Protein AF-A0A2I0VKW0-F1 (afdb_monomer_lite)

pLDDT: mean 75.45, std 10.17, range [37.44, 94.06]

Secondary structure (DSSP, 8-state):
-HHHHHHHHHHHHHHHHHHHHHT----STTS---THHHHHHHHHHHHHHHHHHHHHHS---HHHHHHHHHHHHHHHHHHHHHHHHHHHHHH-TT-HHHHHHHTTSS--HHHHHHHHS---PPPP-

Radius of gyration: 21.92 Å; chains: 1; bounding box: 46×31×65 Å

Structure (mmCIF, N/CA/C/O backbone):
data_AF-A0A2I0VKW0-F1
#
_entry.id   AF-A0A2I0VKW0-F1
#
loop_
_atom_site.group_PDB
_atom_site.id
_atom_site.type_symbol
_atom_site.label_atom_id
_atom_site.label_alt_id
_atom_site.label_comp_id
_atom_site.label_asym_id
_atom_site.label_entity_id
_atom_site.label_seq_id
_atom_site.pdbx_PDB_ins_code
_atom_site.Cartn_x
_atom_site.Cartn_y
_atom_site.Cartn_z
_atom_site.occupancy
_atom_site.B_iso_or_equiv
_atom_site.auth_seq_id
_atom_site.auth_comp_id
_atom_site.auth_asym_id
_atom_site.auth_atom_id
_atom_site.pdbx_PDB_model_num
ATOM 1 N N . MET A 1 1 ? 25.456 18.639 -30.275 1.00 59.78 1 MET A N 1
ATOM 2 C CA . MET A 1 1 ? 24.048 18.380 -29.883 1.00 59.78 1 MET A CA 1
ATOM 3 C C . MET A 1 1 ? 23.463 17.107 -30.505 1.00 59.78 1 MET A C 1
ATOM 5 O O . MET A 1 1 ? 22.794 16.388 -29.778 1.00 59.78 1 MET A O 1
ATOM 9 N N . ALA A 1 2 ? 23.767 16.759 -31.765 1.00 68.69 2 ALA A N 1
ATOM 10 C CA . ALA A 1 2 ? 23.210 15.575 -32.447 1.00 68.69 2 ALA A CA 1
ATOM 11 C C . ALA A 1 2 ? 23.570 14.195 -31.836 1.00 68.69 2 ALA A C 1
ATOM 13 O O . ALA A 1 2 ? 22.779 13.263 -31.893 1.00 68.69 2 ALA A O 1
ATOM 14 N N . TYR A 1 3 ? 24.741 14.046 -31.207 1.00 77.75 3 TYR A N 1
ATOM 15 C CA . TYR A 1 3 ? 25.136 12.773 -30.580 1.00 77.75 3 TYR A CA 1
ATOM 16 C C . TYR A 1 3 ? 24.283 12.423 -29.347 1.00 77.75 3 TYR A C 1
ATOM 18 O O . TYR A 1 3 ? 23.865 11.282 -29.171 1.00 77.75 3 TYR A O 1
ATOM 26 N N . LYS A 1 4 ? 23.955 13.427 -28.519 1.00 78.81 4 LYS A N 1
ATOM 27 C CA . LYS A 1 4 ? 23.101 13.240 -27.335 1.00 78.81 4 LYS A CA 1
ATOM 28 C C . LYS A 1 4 ? 21.669 12.870 -27.726 1.00 78.81 4 LYS A C 1
ATOM 30 O O . LYS A 1 4 ? 21.084 11.995 -27.097 1.00 78.81 4 LYS A O 1
ATOM 35 N N . SER A 1 5 ? 21.123 13.491 -28.778 1.00 85.06 5 SER A N 1
ATOM 36 C CA . SER A 1 5 ? 19.796 13.121 -29.281 1.00 85.06 5 SER A CA 1
ATOM 37 C C . SER A 1 5 ? 19.794 11.703 -29.850 1.00 85.06 5 SER A C 1
ATOM 39 O O . SER A 1 5 ? 18.872 10.944 -29.564 1.00 85.06 5 SER A O 1
ATOM 41 N N . HIS A 1 6 ? 20.843 11.303 -30.574 1.00 87.06 6 HIS A N 1
ATOM 42 C CA . HIS A 1 6 ? 20.951 9.952 -31.120 1.00 87.06 6 HIS A CA 1
ATOM 43 C C . HIS A 1 6 ? 20.954 8.867 -30.029 1.00 87.06 6 HIS A C 1
ATOM 45 O O . HIS A 1 6 ? 20.173 7.921 -30.116 1.00 87.06 6 HIS A O 1
ATOM 51 N N . ILE A 1 7 ? 21.747 9.037 -28.964 1.00 91.19 7 ILE A N 1
ATOM 52 C CA . ILE A 1 7 ? 21.746 8.105 -27.821 1.00 91.19 7 ILE A CA 1
ATOM 53 C C . ILE A 1 7 ? 20.369 8.059 -27.152 1.00 91.19 7 ILE A C 1
ATOM 55 O O . ILE A 1 7 ? 19.858 6.978 -26.868 1.00 91.19 7 ILE A O 1
ATOM 59 N N . MET A 1 8 ? 19.735 9.214 -26.937 1.00 91.94 8 MET A N 1
ATOM 60 C CA . MET A 1 8 ? 18.413 9.269 -26.310 1.00 91.94 8 MET A CA 1
ATOM 61 C C . MET A 1 8 ? 17.353 8.515 -27.125 1.00 91.94 8 MET A C 1
ATOM 63 O O . MET A 1 8 ? 16.533 7.796 -26.554 1.00 91.94 8 MET A O 1
ATOM 67 N N . HIS A 1 9 ? 17.392 8.617 -28.457 1.00 90.94 9 HIS A N 1
ATOM 68 C CA . HIS A 1 9 ? 16.502 7.852 -29.331 1.00 90.94 9 HIS A CA 1
ATOM 69 C C . HIS A 1 9 ? 16.755 6.342 -29.257 1.00 90.94 9 HIS A C 1
ATOM 71 O O . HIS A 1 9 ? 15.788 5.580 -29.225 1.00 90.94 9 HIS A O 1
ATOM 77 N N . GLN A 1 10 ? 18.017 5.909 -29.179 1.00 92.44 10 GLN A N 1
ATOM 78 C CA . GLN A 1 10 ? 18.349 4.490 -29.021 1.00 92.44 10 GLN A CA 1
ATOM 79 C C . GLN A 1 10 ? 17.841 3.929 -27.687 1.00 92.44 10 GLN A C 1
ATOM 81 O O . GLN A 1 10 ? 17.185 2.889 -27.673 1.00 92.44 10 GLN A O 1
ATOM 86 N N . VAL A 1 11 ? 18.073 4.643 -26.579 1.00 92.44 11 VAL A N 1
ATOM 87 C CA . VAL A 1 11 ? 17.589 4.239 -25.246 1.00 92.44 11 VAL A CA 1
ATOM 88 C C . VAL A 1 11 ? 16.061 4.178 -25.218 1.00 92.44 11 VAL A C 1
ATOM 90 O O . VAL A 1 11 ? 15.496 3.217 -24.704 1.00 92.44 11 VAL A O 1
ATOM 93 N N . LYS A 1 12 ? 15.383 5.155 -25.834 1.00 92.62 12 LYS A N 1
ATOM 94 C CA . LYS A 1 12 ? 13.919 5.178 -25.951 1.00 92.62 12 LYS A CA 1
ATOM 95 C C . LYS A 1 12 ? 13.389 3.962 -26.718 1.00 92.62 12 LYS A C 1
ATOM 97 O 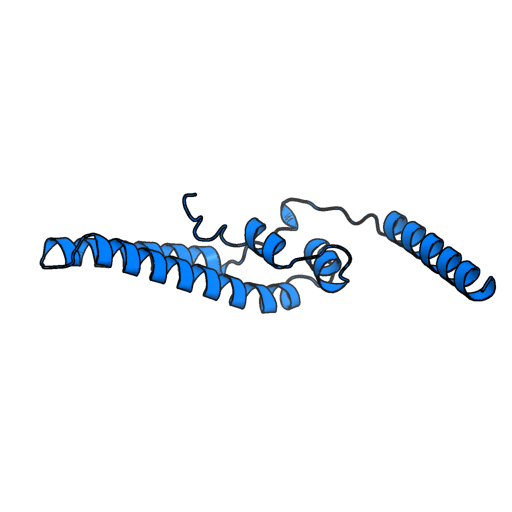O . LYS A 1 12 ? 12.486 3.286 -26.234 1.00 92.62 12 LYS A O 1
ATOM 102 N N . ALA A 1 13 ? 13.945 3.679 -27.897 1.00 94.06 13 ALA A N 1
ATOM 103 C CA . ALA A 1 13 ? 13.511 2.557 -28.729 1.00 94.06 13 ALA A CA 1
ATOM 104 C C . ALA A 1 13 ? 13.737 1.208 -28.029 1.00 94.06 13 ALA A C 1
ATOM 106 O O . ALA A 1 13 ? 12.830 0.376 -27.989 1.00 94.06 13 ALA A O 1
ATOM 107 N N . LEU A 1 14 ? 14.911 1.025 -27.417 1.00 93.56 14 LEU A N 1
ATOM 108 C CA . LEU A 1 14 ? 15.237 -0.181 -26.660 1.00 93.56 14 LEU A CA 1
ATOM 109 C C . LEU A 1 14 ? 14.320 -0.350 -25.440 1.00 93.56 14 LEU A C 1
ATOM 111 O O . LEU A 1 14 ? 13.832 -1.452 -25.196 1.00 93.56 14 LEU A O 1
ATOM 115 N N . GLY A 1 15 ? 14.057 0.733 -24.702 1.00 90.56 15 GLY A N 1
ATOM 116 C CA . GLY A 1 15 ? 13.166 0.728 -23.543 1.00 90.56 15 GLY A CA 1
ATOM 117 C C . GLY A 1 15 ? 11.749 0.285 -23.903 1.00 90.56 15 GLY A C 1
ATOM 118 O O . GLY A 1 15 ? 11.215 -0.620 -23.265 1.00 90.56 15 GLY A O 1
ATOM 119 N N . PHE A 1 16 ? 11.170 0.841 -24.974 1.00 90.75 16 PHE A N 1
ATOM 120 C CA . PHE A 1 16 ? 9.844 0.423 -25.440 1.00 90.75 16 PHE A CA 1
ATOM 121 C C . PHE A 1 16 ? 9.820 -1.023 -25.925 1.00 90.75 16 PHE A C 1
ATOM 123 O O . PHE A 1 16 ? 8.929 -1.771 -25.534 1.00 90.75 16 PHE A O 1
ATOM 130 N N . GLN A 1 17 ? 10.810 -1.447 -26.714 1.00 92.62 17 GLN A N 1
ATOM 131 C CA . GLN A 1 17 ? 10.872 -2.824 -27.202 1.00 92.62 17 GLN A CA 1
ATOM 132 C C . GLN A 1 17 ? 10.943 -3.830 -26.046 1.00 92.62 17 GLN A C 1
ATOM 134 O O . GLN A 1 17 ? 10.257 -4.852 -26.068 1.00 92.62 17 GLN A O 1
ATOM 139 N N . ARG A 1 18 ? 11.755 -3.537 -25.022 1.00 88.69 18 ARG A N 1
ATOM 140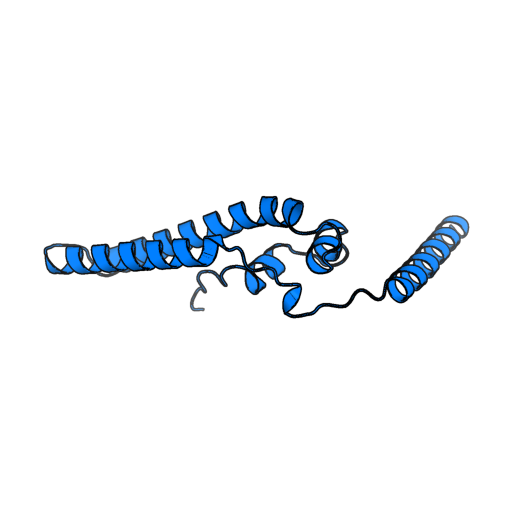 C CA . ARG A 1 18 ? 11.879 -4.387 -23.833 1.00 88.69 18 ARG A CA 1
ATOM 141 C C . ARG A 1 18 ? 10.604 -4.383 -22.998 1.00 88.69 18 ARG A C 1
ATOM 143 O O . ARG A 1 18 ? 10.182 -5.462 -22.611 1.00 88.69 18 ARG A O 1
ATOM 150 N N . ALA A 1 19 ? 9.969 -3.228 -22.794 1.00 87.06 19 ALA A N 1
ATOM 151 C CA . ALA A 1 19 ? 8.702 -3.131 -22.066 1.00 87.06 19 ALA A CA 1
ATOM 152 C C . ALA A 1 19 ? 7.567 -3.918 -22.745 1.00 87.06 19 ALA A C 1
ATOM 154 O O . ALA A 1 19 ? 6.770 -4.566 -22.071 1.00 87.06 19 ALA A O 1
ATOM 155 N N . THR A 1 20 ? 7.505 -3.906 -24.080 1.00 87.56 20 THR A N 1
ATOM 156 C CA . THR A 1 20 ? 6.536 -4.721 -24.827 1.00 87.56 20 THR A CA 1
ATOM 157 C C . THR A 1 20 ? 6.869 -6.211 -24.743 1.00 87.56 20 THR A C 1
ATOM 159 O O . THR A 1 20 ? 5.967 -7.023 -24.568 1.00 87.56 20 THR A O 1
ATOM 162 N N . ALA A 1 21 ? 8.149 -6.585 -24.828 1.00 89.06 21 ALA A N 1
ATOM 163 C CA . ALA A 1 21 ? 8.572 -7.984 -24.750 1.00 89.06 21 ALA A CA 1
ATOM 164 C C . ALA A 1 21 ? 8.359 -8.606 -23.361 1.00 89.06 21 ALA A C 1
ATOM 166 O O . ALA A 1 21 ? 8.038 -9.787 -23.273 1.00 89.06 21 ALA A O 1
ATOM 167 N N . THR A 1 22 ? 8.535 -7.833 -22.284 1.00 84.25 22 THR A N 1
ATOM 168 C CA . THR A 1 22 ? 8.281 -8.309 -20.916 1.00 84.25 22 THR A CA 1
ATOM 169 C C . THR A 1 22 ? 6.793 -8.443 -20.606 1.00 84.25 22 THR A C 1
ATOM 171 O O . THR A 1 22 ? 6.459 -9.147 -19.661 1.00 84.25 22 THR A O 1
ATOM 174 N N . SER A 1 23 ? 5.911 -7.807 -21.392 1.00 83.31 23 SER A N 1
ATOM 175 C CA . SER A 1 23 ? 4.447 -7.940 -21.316 1.00 83.31 23 SER A CA 1
ATOM 176 C C . SER A 1 23 ? 3.903 -7.905 -19.881 1.00 83.31 23 SER A C 1
ATOM 178 O O . SER A 1 23 ? 3.076 -8.726 -19.485 1.00 83.31 23 SER A O 1
ATOM 180 N N . ILE A 1 24 ? 4.395 -6.952 -19.091 1.00 80.38 24 ILE A N 1
ATOM 181 C CA . ILE A 1 24 ? 4.026 -6.811 -17.685 1.00 80.38 24 ILE A CA 1
ATOM 182 C C . ILE A 1 24 ? 2.565 -6.361 -17.615 1.00 80.38 24 ILE A C 1
ATOM 184 O O . ILE A 1 24 ? 2.233 -5.245 -18.017 1.00 80.38 24 ILE A O 1
ATOM 188 N N . SER A 1 25 ? 1.702 -7.242 -17.115 1.00 80.44 25 SER A N 1
ATOM 189 C CA . SER A 1 25 ? 0.287 -6.969 -16.863 1.00 80.44 25 SER A CA 1
ATOM 190 C C . SER A 1 25 ? 0.050 -6.791 -15.367 1.00 80.44 25 SER A C 1
ATOM 192 O O . SER A 1 25 ? 0.851 -7.249 -14.561 1.00 80.44 25 SER A O 1
ATOM 194 N N . LEU A 1 26 ? -1.044 -6.119 -15.013 1.00 76.12 26 LEU A N 1
ATOM 195 C CA . LEU A 1 26 ? -1.496 -5.969 -13.634 1.00 76.12 26 LEU A CA 1
ATOM 196 C C . LEU A 1 26 ? -2.822 -6.713 -13.459 1.00 76.12 26 LEU A C 1
ATOM 198 O O . LEU A 1 26 ? -3.835 -6.320 -14.043 1.00 76.12 26 LEU A O 1
ATOM 202 N N . GLY A 1 27 ? -2.803 -7.779 -12.671 1.00 78.19 27 GLY A N 1
ATOM 203 C CA . GLY A 1 27 ? -3.973 -8.502 -12.190 1.00 78.19 27 GLY A CA 1
ATOM 204 C C . GLY A 1 27 ? -4.379 -8.072 -10.780 1.00 78.19 27 GLY A C 1
ATOM 205 O O . GLY A 1 27 ? -3.648 -7.378 -10.076 1.00 78.19 27 GLY A O 1
ATOM 206 N N . ILE A 1 28 ? -5.567 -8.503 -10.351 1.00 75.31 28 ILE A N 1
ATOM 207 C CA . ILE A 1 28 ? -6.026 -8.317 -8.964 1.00 75.31 28 ILE A CA 1
ATOM 208 C C . ILE A 1 28 ? -5.173 -9.163 -8.009 1.00 75.31 28 ILE A C 1
ATOM 210 O O . ILE A 1 28 ? -4.891 -8.726 -6.899 1.00 75.31 28 ILE A O 1
ATOM 214 N N . ASP A 1 29 ? -4.699 -10.323 -8.463 1.00 74.38 29 ASP A N 1
ATOM 215 C CA . ASP A 1 29 ? -3.856 -11.229 -7.675 1.00 74.38 29 ASP A CA 1
ATOM 216 C C . ASP A 1 29 ? -2.466 -10.642 -7.371 1.00 74.38 29 ASP A C 1
ATOM 218 O O . ASP A 1 29 ? -1.840 -11.001 -6.375 1.00 74.38 29 ASP A O 1
ATOM 222 N N . ASP A 1 30 ? -2.007 -9.678 -8.178 1.00 72.25 30 ASP A N 1
ATOM 223 C CA . ASP A 1 30 ? -0.743 -8.968 -7.948 1.00 72.25 30 ASP A CA 1
ATOM 224 C C . ASP A 1 30 ? -0.843 -7.959 -6.790 1.00 72.25 30 ASP A C 1
ATOM 226 O O . ASP A 1 30 ? 0.178 -7.511 -6.254 1.00 72.25 30 ASP A O 1
ATOM 230 N N . LEU A 1 31 ? -2.067 -7.601 -6.377 1.00 71.06 31 LEU A N 1
ATOM 231 C CA . LEU A 1 31 ? -2.346 -6.751 -5.218 1.00 71.06 31 LEU A CA 1
ATOM 232 C C . LEU A 1 31 ? -2.295 -7.588 -3.935 1.00 71.06 31 LEU A C 1
ATOM 234 O O . LEU A 1 31 ? -3.301 -7.833 -3.266 1.00 71.06 31 LEU A O 1
ATOM 238 N N . LEU A 1 32 ? -1.084 -8.024 -3.595 1.00 69.19 32 LEU A N 1
ATOM 239 C CA . LEU A 1 32 ? -0.798 -8.855 -2.429 1.00 69.19 32 LEU A CA 1
ATOM 240 C C . LEU A 1 32 ? -1.181 -8.141 -1.133 1.00 69.19 32 LEU A C 1
ATOM 242 O O . LEU A 1 32 ? -0.430 -7.324 -0.607 1.00 69.19 32 LEU A O 1
ATOM 246 N N . THR A 1 33 ? -2.360 -8.460 -0.608 1.00 66.19 33 THR A N 1
ATOM 247 C CA . THR A 1 33 ? -2.835 -7.909 0.663 1.00 66.19 33 THR A CA 1
ATOM 248 C C . THR A 1 33 ? -2.018 -8.493 1.812 1.00 66.19 33 THR A C 1
ATOM 250 O O . THR A 1 33 ? -1.800 -9.702 1.869 1.00 66.19 33 THR A O 1
ATOM 253 N N . ILE A 1 34 ? -1.577 -7.651 2.752 1.00 70.31 34 ILE A N 1
ATOM 254 C CA . ILE A 1 34 ? -0.792 -8.124 3.900 1.00 70.31 34 ILE A CA 1
ATOM 255 C C . ILE A 1 34 ? -1.674 -9.023 4.780 1.00 70.31 34 ILE A C 1
ATOM 257 O O . ILE A 1 34 ? -2.758 -8.579 5.179 1.00 70.31 34 ILE A O 1
ATOM 261 N N . PRO A 1 35 ? -1.212 -10.223 5.181 1.00 71.25 35 PRO A N 1
ATOM 262 C CA . PRO A 1 35 ? -1.944 -11.066 6.130 1.00 71.25 35 PRO A CA 1
ATOM 263 C C . PRO A 1 35 ? -2.188 -10.351 7.470 1.00 71.25 35 PRO A C 1
ATOM 265 O O . PRO A 1 35 ? -3.226 -10.546 8.102 1.00 71.25 35 PRO A O 1
ATOM 268 N N . SER A 1 36 ? -1.281 -9.449 7.861 1.00 72.81 36 SER A N 1
ATOM 269 C CA . SER A 1 36 ? -1.374 -8.639 9.073 1.00 72.81 36 SER A CA 1
ATOM 270 C C . SER A 1 36 ? -2.592 -7.712 9.128 1.00 72.81 36 SER A C 1
ATOM 272 O O . SER A 1 36 ? -3.036 -7.319 10.204 1.00 72.81 36 SER A O 1
ATOM 274 N N . LYS A 1 37 ? -3.172 -7.367 7.974 1.00 76.00 37 LYS A N 1
ATOM 275 C CA . LYS A 1 37 ? -4.311 -6.446 7.905 1.00 76.00 37 LYS A CA 1
ATOM 276 C C . LYS A 1 37 ? -5.527 -6.965 8.674 1.00 76.00 37 LYS A C 1
ATOM 278 O O . LYS A 1 37 ? -6.205 -6.175 9.320 1.00 76.00 37 LYS A O 1
ATOM 283 N N . GLY A 1 38 ? -5.795 -8.271 8.618 1.00 81.81 38 GLY A N 1
ATOM 284 C CA . GLY A 1 38 ? -6.985 -8.858 9.240 1.00 81.81 38 GLY A CA 1
ATOM 285 C C . GLY A 1 38 ? -7.003 -8.694 10.759 1.00 81.81 38 GLY A C 1
ATOM 286 O O . GLY A 1 38 ? -7.980 -8.196 11.313 1.00 81.81 38 GLY A O 1
ATOM 287 N N . TRP A 1 39 ? -5.903 -9.051 11.427 1.00 83.31 39 TRP A N 1
ATOM 288 C CA . TRP A 1 39 ? -5.814 -8.932 12.884 1.00 83.31 39 TRP A CA 1
ATOM 289 C C . TRP A 1 39 ? -5.740 -7.471 13.337 1.00 83.31 39 TRP A C 1
ATOM 291 O O . TRP A 1 39 ? -6.320 -7.127 14.360 1.00 83.31 39 TRP A O 1
ATOM 301 N N . LEU A 1 40 ? -5.082 -6.600 12.565 1.00 83.31 40 LEU A N 1
ATOM 302 C CA . LEU A 1 40 ? -4.922 -5.193 12.930 1.00 83.31 40 LEU A CA 1
ATOM 303 C C . LEU A 1 40 ? -6.250 -4.419 12.860 1.00 83.31 40 LEU A C 1
ATOM 305 O O . LEU A 1 40 ? -6.530 -3.573 13.711 1.00 83.31 40 LEU A O 1
ATOM 309 N N . VAL A 1 41 ? -7.092 -4.729 11.867 1.00 83.44 41 VAL A N 1
ATOM 310 C CA . VAL A 1 41 ? -8.454 -4.179 11.784 1.00 83.44 41 VAL A CA 1
ATOM 311 C C . VAL A 1 41 ? -9.292 -4.671 12.963 1.00 83.44 41 VAL A C 1
ATOM 313 O O . VAL A 1 41 ? -9.947 -3.862 13.613 1.00 83.44 41 VAL A O 1
ATOM 316 N N . GLN A 1 42 ? -9.212 -5.963 13.289 1.00 86.12 42 GLN A N 1
ATOM 317 C CA . GLN A 1 42 ? -9.942 -6.535 14.421 1.00 86.12 42 GLN A CA 1
ATOM 318 C C . GLN A 1 42 ? -9.518 -5.914 15.763 1.00 86.12 42 GLN A C 1
ATOM 320 O O . GLN A 1 42 ? -10.371 -5.595 16.592 1.00 86.12 42 GLN A O 1
ATOM 325 N N . ASP A 1 43 ? -8.218 -5.699 15.969 1.00 85.50 43 ASP A N 1
ATOM 326 C CA . ASP A 1 43 ? -7.698 -5.020 17.159 1.00 85.50 43 ASP A CA 1
ATOM 327 C C . ASP A 1 43 ? -8.216 -3.575 17.243 1.00 85.50 43 ASP A C 1
ATOM 329 O O . ASP A 1 43 ? -8.745 -3.155 18.272 1.00 85.50 43 ASP A O 1
ATOM 333 N N . THR A 1 44 ? -8.185 -2.845 16.124 1.00 84.06 44 THR A N 1
ATOM 334 C CA . THR A 1 44 ? -8.697 -1.466 16.038 1.00 84.06 44 THR A CA 1
ATOM 335 C C . THR A 1 44 ? -10.197 -1.376 16.356 1.00 84.06 44 THR A C 1
ATOM 337 O O . THR A 1 44 ? -10.640 -0.466 17.070 1.00 84.06 44 THR A O 1
ATOM 340 N N . GLU A 1 45 ? -10.994 -2.328 15.864 1.00 83.69 45 GLU A N 1
ATOM 341 C CA . GLU A 1 45 ? -12.426 -2.428 16.169 1.00 83.69 45 GLU A CA 1
ATOM 342 C C . GLU A 1 45 ? -12.668 -2.712 17.657 1.00 83.69 45 GLU A C 1
ATOM 344 O O . GLU A 1 45 ? -13.528 -2.082 18.279 1.00 83.69 45 GLU A O 1
ATOM 349 N N . GLN A 1 46 ? -11.874 -3.600 18.261 1.00 85.94 46 GLN A N 1
ATOM 350 C CA . GLN A 1 46 ? -11.977 -3.913 19.684 1.00 85.94 46 GLN A CA 1
ATOM 351 C C . GLN A 1 46 ? -11.596 -2.715 20.569 1.00 85.94 46 GLN A C 1
ATOM 353 O O . GLN A 1 46 ? -12.294 -2.434 21.548 1.00 85.94 46 GLN A O 1
ATOM 358 N N . GLN A 1 47 ? -10.539 -1.977 20.218 1.00 81.38 47 GLN A N 1
ATOM 359 C CA . GLN A 1 47 ? -10.160 -0.737 20.909 1.00 81.38 47 GLN A CA 1
ATOM 360 C C . GLN A 1 47 ? -11.275 0.308 20.823 1.00 81.38 47 GLN A C 1
ATOM 362 O O . GLN A 1 47 ? -11.649 0.902 21.836 1.00 81.38 47 GLN A O 1
ATOM 367 N N . SER A 1 48 ? -11.868 0.474 19.637 1.00 79.94 48 SER A N 1
ATOM 368 C CA . SER A 1 48 ? -13.000 1.384 19.430 1.00 79.94 48 SER A CA 1
ATOM 369 C C . SER A 1 48 ? -14.202 0.995 20.299 1.00 79.94 48 SER A C 1
ATOM 371 O O . SER A 1 48 ? -14.785 1.855 20.957 1.00 79.94 48 SER A O 1
ATOM 373 N N . PHE A 1 49 ? -14.524 -0.300 20.388 1.00 81.69 49 PHE A N 1
ATOM 374 C CA . PHE A 1 49 ? -15.610 -0.809 21.232 1.00 81.69 49 PHE A CA 1
ATOM 375 C C . PHE A 1 49 ? -15.368 -0.576 22.734 1.00 81.69 49 PHE A C 1
ATOM 377 O O . PHE A 1 49 ? -16.278 -0.181 23.470 1.00 81.69 49 PHE A O 1
ATOM 384 N N . LEU A 1 50 ? -14.136 -0.783 23.211 1.00 78.88 50 LEU A N 1
ATOM 385 C CA . LEU A 1 50 ? -13.765 -0.485 24.599 1.00 78.88 50 LEU A CA 1
ATOM 386 C C . LEU A 1 50 ? -13.887 1.014 24.903 1.00 78.88 50 LEU A C 1
ATOM 388 O O . LEU A 1 50 ? -14.378 1.383 25.973 1.00 78.88 50 LEU A O 1
ATOM 392 N N . LEU A 1 51 ? -13.498 1.868 23.952 1.00 74.44 51 LEU A N 1
ATOM 393 C CA . LEU A 1 51 ? -13.645 3.319 24.053 1.00 74.44 51 LEU A CA 1
ATOM 394 C C . LEU A 1 51 ? -15.122 3.722 24.193 1.00 74.44 51 LEU A C 1
ATOM 396 O O . LEU A 1 51 ? -15.468 4.507 25.078 1.00 74.44 51 LEU A O 1
ATOM 400 N N . GLU A 1 52 ? -16.010 3.126 23.387 1.00 72.06 52 GLU A N 1
ATOM 401 C CA . GLU A 1 52 ? -17.458 3.358 23.480 1.00 72.06 52 GLU A CA 1
ATOM 402 C C . GLU A 1 52 ? -18.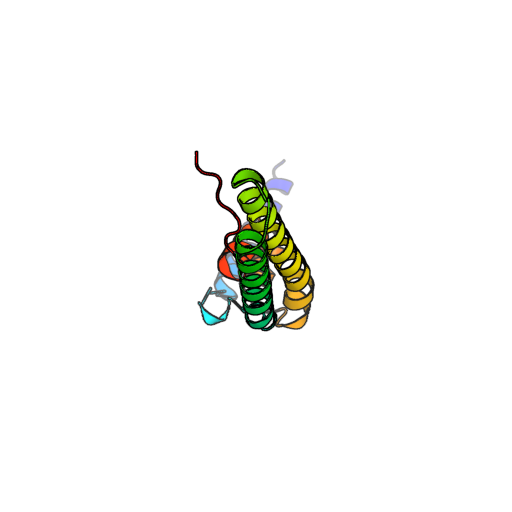031 2.936 24.831 1.00 72.06 52 GLU A C 1
ATOM 404 O O . GLU A 1 52 ? -18.815 3.675 25.437 1.00 72.06 52 GLU A O 1
ATOM 409 N N . LYS A 1 53 ? -17.607 1.779 25.348 1.00 73.25 53 LYS A N 1
ATOM 410 C CA . LYS A 1 53 ? -18.043 1.312 26.665 1.00 73.25 53 LYS A CA 1
ATOM 411 C C . LYS A 1 53 ? -17.585 2.262 27.769 1.00 73.25 53 LYS A C 1
ATOM 413 O O . LYS A 1 53 ? -18.383 2.599 28.637 1.00 73.25 53 LYS A O 1
ATOM 418 N N . ASN A 1 54 ? -16.344 2.741 27.721 1.00 67.19 54 ASN A N 1
ATOM 419 C CA . ASN A 1 54 ? -15.818 3.692 28.703 1.00 67.19 54 ASN A CA 1
ATOM 420 C C . ASN A 1 54 ? -16.559 5.040 28.663 1.00 67.19 54 ASN A C 1
ATOM 422 O O . ASN A 1 54 ? -16.781 5.648 29.710 1.00 67.19 54 ASN A O 1
ATOM 426 N N . HIS A 1 55 ? -17.026 5.480 27.489 1.00 63.50 55 HIS A N 1
ATOM 427 C CA . HIS A 1 55 ? -17.845 6.692 27.366 1.00 63.50 55 HIS A CA 1
ATOM 428 C C . HIS A 1 55 ? -19.212 6.580 28.039 1.00 63.50 55 HIS A C 1
ATOM 430 O O . HIS A 1 55 ? -19.687 7.565 28.603 1.00 63.50 55 HIS A O 1
ATOM 436 N N . HIS A 1 56 ? -19.828 5.395 28.034 1.00 61.12 56 HIS A N 1
ATOM 437 C CA . HIS A 1 56 ? -21.091 5.174 28.742 1.00 61.12 56 HIS A CA 1
ATOM 438 C C . HIS A 1 56 ? -20.968 5.344 30.266 1.00 61.12 56 HIS A C 1
ATOM 440 O O . HIS A 1 56 ? -21.971 5.639 30.915 1.00 61.12 56 HIS A O 1
ATOM 446 N N . TYR A 1 57 ? -19.765 5.188 30.834 1.00 63.50 57 TYR A N 1
ATOM 447 C CA . TYR A 1 57 ? -19.533 5.241 32.282 1.00 63.50 57 TYR A CA 1
ATOM 448 C C . TYR A 1 57 ? -18.982 6.579 32.798 1.00 63.50 57 TYR A C 1
ATOM 450 O O . TYR A 1 57 ? -19.047 6.815 34.005 1.00 63.50 57 TYR A O 1
ATOM 458 N N . GLY A 1 58 ? -18.500 7.484 31.939 1.00 57.03 58 GLY A N 1
ATOM 459 C CA . GLY A 1 58 ? -18.125 8.823 32.394 1.00 57.03 58 GLY A CA 1
ATOM 460 C C . GLY A 1 58 ? -17.265 9.650 31.439 1.00 57.03 58 GLY A C 1
ATOM 461 O O . GLY A 1 58 ? -16.141 9.293 31.112 1.00 57.03 58 GLY A O 1
ATOM 462 N N . ASN A 1 59 ? -17.781 10.838 31.121 1.00 58.50 59 ASN A N 1
ATOM 463 C CA . ASN A 1 59 ? -17.030 12.090 30.994 1.00 58.50 59 ASN A CA 1
ATOM 464 C C . ASN A 1 59 ? -15.935 12.188 29.911 1.00 58.50 59 ASN A C 1
ATOM 466 O O . ASN A 1 59 ? -14.825 12.647 30.175 1.00 58.50 59 ASN A O 1
ATOM 470 N N . VAL A 1 60 ? -16.279 11.855 28.667 1.00 57.88 60 VAL A N 1
ATOM 471 C CA . VAL A 1 60 ? -15.495 12.262 27.492 1.00 57.88 60 VAL A CA 1
ATOM 472 C C . VAL A 1 60 ? -16.404 13.049 26.552 1.00 57.88 60 VAL A C 1
ATOM 474 O O . VAL A 1 60 ? -17.457 12.571 26.131 1.00 57.88 60 VAL A O 1
ATOM 477 N N . HIS A 1 61 ? -16.030 14.297 26.265 1.00 70.69 61 HIS A N 1
ATOM 478 C CA . HIS A 1 61 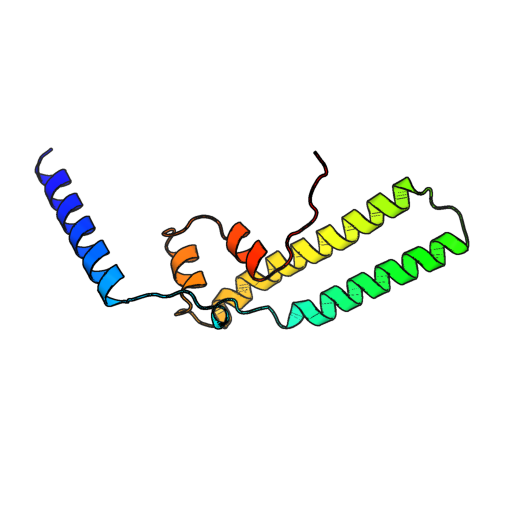? -16.765 15.161 25.343 1.00 70.69 61 HIS A CA 1
ATOM 479 C C . HIS A 1 61 ? -16.742 14.524 23.943 1.00 70.69 61 HIS A C 1
ATOM 481 O O . HIS A 1 61 ? -15.708 14.017 23.524 1.00 70.69 61 HIS A O 1
ATOM 487 N N . VAL A 1 62 ? -17.849 14.574 23.191 1.00 70.81 62 VAL A N 1
ATOM 488 C CA . VAL A 1 62 ? -17.967 14.000 21.825 1.00 70.81 62 VAL A CA 1
ATOM 489 C C . VAL A 1 62 ? -16.778 14.341 20.905 1.00 70.81 62 VAL A C 1
ATOM 491 O O . VAL A 1 62 ? -16.369 13.522 20.088 1.00 70.81 62 VAL A O 1
ATOM 494 N N . VAL A 1 63 ? -16.182 15.525 21.075 1.00 74.56 63 VAL A N 1
ATOM 495 C CA . VAL A 1 63 ? -14.990 15.979 20.338 1.00 74.56 63 VAL A CA 1
ATOM 496 C C . VAL A 1 63 ? -13.760 15.113 20.629 1.00 74.56 63 VAL A C 1
ATOM 498 O O . VAL A 1 63 ? -13.011 14.769 19.719 1.00 74.56 63 VAL A O 1
ATOM 501 N N . GLU A 1 64 ? -13.567 14.725 21.884 1.00 76.56 64 GLU A N 1
ATOM 502 C CA . GLU A 1 64 ? -12.437 13.905 22.314 1.00 76.56 64 GLU A CA 1
ATOM 503 C C . GLU A 1 64 ? -12.598 12.449 21.842 1.00 76.56 64 GLU A C 1
ATOM 505 O O . GLU A 1 64 ? -11.623 11.847 21.401 1.00 76.56 64 GLU A O 1
ATOM 510 N N . LYS A 1 65 ? -13.837 11.925 21.779 1.00 74.81 65 LYS A N 1
ATOM 511 C CA . LYS A 1 65 ? -14.139 10.636 21.116 1.00 74.81 65 LYS A CA 1
ATOM 512 C C . LYS A 1 65 ? -13.681 10.645 19.660 1.00 74.81 65 LYS A C 1
ATOM 514 O O . LYS A 1 65 ? -13.005 9.721 19.208 1.00 74.81 65 LYS A O 1
ATOM 519 N N . LEU A 1 66 ? -14.086 11.679 18.919 1.00 78.69 66 LEU A N 1
ATOM 520 C CA . LEU A 1 66 ? -13.765 11.801 17.500 1.00 78.69 66 LEU A CA 1
ATOM 521 C C . LEU A 1 66 ? -12.248 11.865 17.302 1.00 78.69 66 LEU A C 1
ATOM 523 O O . LEU A 1 66 ? -11.710 11.145 16.465 1.00 78.69 66 LEU A O 1
ATOM 527 N N . ARG A 1 67 ? -11.558 12.669 18.117 1.00 81.25 67 ARG A N 1
ATOM 528 C CA . ARG A 1 67 ? -10.099 12.796 18.076 1.00 81.25 67 ARG A CA 1
ATOM 529 C C . ARG A 1 67 ? -9.394 11.465 18.344 1.00 81.25 67 ARG A C 1
ATOM 531 O O . ARG A 1 67 ? -8.516 11.097 17.571 1.00 81.25 67 ARG A O 1
ATOM 538 N N . GLN A 1 68 ? -9.803 10.735 19.381 1.00 81.06 68 GLN A N 1
ATOM 539 C CA . GLN A 1 68 ? -9.212 9.437 19.726 1.00 81.06 68 GLN A CA 1
ATOM 540 C C . GLN A 1 68 ? -9.469 8.386 18.641 1.00 81.06 68 GLN A C 1
ATOM 542 O O . GLN A 1 68 ? -8.564 7.641 18.281 1.00 81.06 68 GLN A O 1
ATOM 547 N N . SER A 1 69 ? -10.670 8.356 18.056 1.00 80.06 69 SER A N 1
ATOM 548 C CA . SER A 1 69 ? -10.969 7.446 16.945 1.00 80.06 69 SER A CA 1
ATOM 549 C C . SER A 1 69 ? -10.111 7.749 15.711 1.00 80.06 69 SER A C 1
ATOM 551 O O . SER A 1 69 ? -9.529 6.834 15.131 1.00 80.06 69 SER A O 1
ATOM 553 N N . ILE A 1 70 ? -9.971 9.029 15.352 1.00 82.88 70 ILE A N 1
ATOM 554 C CA . ILE A 1 70 ? -9.081 9.490 14.275 1.00 82.88 70 ILE A CA 1
ATOM 555 C C . ILE A 1 70 ? -7.639 9.050 14.548 1.00 82.88 70 ILE A C 1
ATOM 557 O O . ILE A 1 70 ? -6.981 8.526 13.655 1.00 82.88 70 ILE A O 1
ATOM 561 N N . GLU A 1 71 ? -7.147 9.233 15.772 1.00 84.75 71 GLU A N 1
ATOM 562 C CA . GLU A 1 71 ? -5.773 8.889 16.137 1.00 84.75 71 GLU A CA 1
ATOM 563 C C . GLU A 1 71 ? -5.504 7.382 16.044 1.00 84.75 71 GLU A C 1
ATOM 565 O O . GLU A 1 71 ? -4.497 6.986 15.457 1.00 84.75 71 GLU A O 1
ATOM 570 N N . ILE A 1 72 ? -6.426 6.544 16.530 1.00 83.94 72 ILE A N 1
ATOM 571 C CA . ILE A 1 72 ? -6.315 5.081 16.430 1.00 83.94 72 ILE A CA 1
ATOM 572 C C . ILE A 1 72 ? -6.281 4.656 14.955 1.00 83.94 72 ILE A C 1
ATOM 574 O O . ILE A 1 72 ? -5.367 3.947 14.540 1.00 83.94 72 ILE A O 1
ATOM 578 N N . TRP A 1 73 ? -7.224 5.129 14.133 1.00 82.75 73 TRP A N 1
ATOM 579 C CA . TRP A 1 73 ? -7.259 4.782 12.708 1.00 82.75 73 TRP A CA 1
ATOM 580 C C . TRP A 1 73 ? -6.032 5.290 11.943 1.00 82.75 73 TRP A C 1
ATOM 582 O O . TRP A 1 73 ? -5.526 4.597 11.055 1.00 82.75 73 TRP A O 1
ATOM 592 N N . TYR A 1 74 ? -5.530 6.475 12.292 1.00 84.00 74 TYR A N 1
ATOM 593 C CA . TYR A 1 74 ? -4.307 7.027 11.720 1.00 84.00 74 TYR A CA 1
ATOM 594 C C . TYR A 1 74 ? -3.081 6.182 12.090 1.00 84.00 74 TYR A C 1
ATOM 596 O O . TYR A 1 74 ? -2.304 5.819 11.205 1.00 84.00 74 TYR A O 1
ATOM 604 N N . ALA A 1 75 ? -2.938 5.805 13.364 1.00 84.56 75 ALA A N 1
ATOM 605 C CA . ALA A 1 75 ? -1.848 4.955 13.839 1.00 84.56 75 ALA A CA 1
ATOM 606 C C . ALA A 1 75 ? -1.871 3.570 13.171 1.00 84.56 75 ALA A C 1
ATOM 608 O O . ALA A 1 75 ? -0.843 3.110 12.676 1.00 84.56 75 ALA A O 1
ATOM 609 N N . THR A 1 76 ? -3.049 2.950 13.069 1.00 83.62 76 THR A N 1
ATOM 610 C CA . THR A 1 76 ? -3.267 1.680 12.360 1.00 83.62 76 THR A CA 1
ATOM 611 C C . THR A 1 76 ? -2.882 1.781 10.882 1.00 83.62 76 THR A C 1
ATOM 613 O O . THR A 1 76 ? -2.182 0.914 10.351 1.00 83.62 76 THR A O 1
ATOM 616 N N . SER A 1 77 ? -3.291 2.859 10.205 1.00 81.25 77 SER A N 1
ATOM 617 C CA . SER A 1 77 ? -2.948 3.091 8.798 1.00 81.25 77 SER A CA 1
ATOM 618 C C . SER A 1 77 ? -1.443 3.284 8.595 1.00 81.25 77 SER A C 1
ATOM 620 O O . SER A 1 77 ? -0.881 2.762 7.630 1.00 81.25 77 SER A O 1
ATOM 622 N N . GLU A 1 78 ? -0.783 4.023 9.486 1.00 82.12 78 GLU A N 1
ATOM 623 C CA . GLU A 1 78 ? 0.660 4.259 9.416 1.00 82.12 78 GLU A CA 1
ATOM 624 C C . GLU A 1 78 ? 1.457 2.987 9.732 1.00 82.12 78 GLU A C 1
ATOM 626 O O . GLU A 1 78 ? 2.442 2.691 9.054 1.00 82.12 78 GLU A O 1
ATOM 631 N N . TYR A 1 79 ? 0.991 2.176 10.683 1.00 82.00 79 TYR A N 1
ATOM 632 C CA . TYR A 1 79 ? 1.582 0.873 10.979 1.00 82.00 79 TYR A CA 1
ATOM 633 C C . TYR A 1 79 ? 1.497 -0.076 9.775 1.00 82.00 79 TYR A C 1
ATOM 635 O O . TYR A 1 79 ? 2.506 -0.663 9.381 1.00 82.00 79 TYR A O 1
ATOM 643 N N . LEU A 1 80 ? 0.339 -0.154 9.103 1.00 79.38 80 LEU A N 1
ATOM 644 C CA . LEU A 1 80 ? 0.206 -0.918 7.853 1.00 79.38 80 LEU A CA 1
ATOM 645 C C . LEU A 1 80 ? 1.140 -0.406 6.763 1.00 79.38 80 LEU A C 1
ATOM 647 O O . LEU A 1 80 ? 1.730 -1.204 6.036 1.00 79.38 80 LEU A O 1
ATOM 651 N N . ARG A 1 81 ? 1.294 0.915 6.642 1.00 75.75 81 ARG A N 1
ATOM 652 C CA . ARG A 1 81 ? 2.217 1.517 5.674 1.00 75.75 81 ARG A CA 1
ATOM 653 C C . ARG A 1 81 ? 3.655 1.060 5.923 1.00 75.75 81 ARG A C 1
ATOM 655 O O . ARG A 1 81 ? 4.370 0.749 4.970 1.00 75.75 81 ARG A O 1
ATOM 662 N N . GLN A 1 82 ? 4.068 0.992 7.187 1.00 77.81 82 GLN A N 1
ATOM 663 C CA . GLN A 1 82 ? 5.402 0.532 7.576 1.00 77.81 82 GLN A CA 1
ATOM 664 C C . GLN A 1 82 ? 5.590 -0.972 7.358 1.00 77.81 82 GLN A C 1
ATOM 666 O O . GLN A 1 82 ? 6.631 -1.356 6.833 1.00 77.81 82 GLN A O 1
ATOM 671 N N . GLU A 1 83 ? 4.586 -1.796 7.663 1.00 75.62 83 GLU A N 1
ATOM 672 C CA . GLU A 1 83 ? 4.576 -3.248 7.403 1.00 75.62 83 GLU A CA 1
ATOM 673 C C . GLU A 1 83 ? 4.599 -3.591 5.902 1.00 75.62 83 GLU A C 1
ATOM 675 O O . 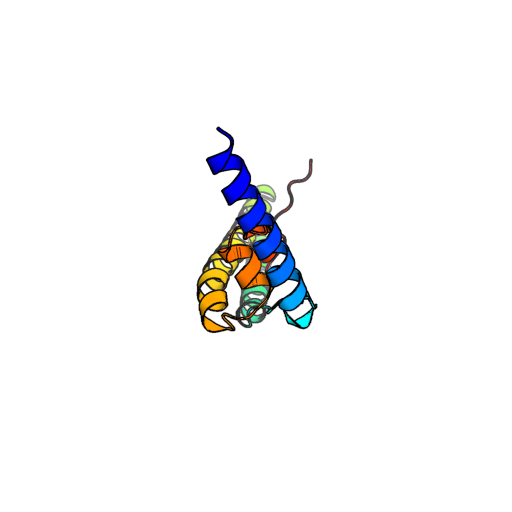GLU A 1 83 ? 5.134 -4.624 5.500 1.00 75.62 83 GLU A O 1
ATOM 680 N N . MET A 1 84 ? 4.044 -2.738 5.037 1.00 69.25 84 MET A N 1
ATOM 681 C CA . MET A 1 84 ? 4.028 -2.980 3.588 1.00 69.25 84 MET A CA 1
ATOM 682 C C . MET A 1 84 ? 5.411 -2.939 2.950 1.00 69.25 84 MET A C 1
ATOM 684 O O . MET A 1 84 ? 5.714 -3.776 2.103 1.00 69.25 84 MET A O 1
ATOM 688 N N . ASN A 1 85 ? 6.252 -1.983 3.348 1.00 66.38 85 ASN A N 1
ATOM 689 C CA . ASN A 1 85 ? 7.578 -1.793 2.757 1.00 66.38 85 ASN A CA 1
ATOM 690 C C . ASN A 1 85 ? 8.470 -3.052 2.814 1.00 66.38 85 ASN A C 1
ATOM 692 O O . ASN A 1 85 ? 8.981 -3.441 1.762 1.00 66.38 85 ASN A O 1
ATOM 696 N N . PRO A 1 86 ? 8.643 -3.730 3.968 1.00 64.50 86 PRO A N 1
ATOM 697 C CA . PRO A 1 86 ? 9.425 -4.958 4.035 1.00 64.50 86 PRO A CA 1
ATOM 698 C C . PRO A 1 86 ? 8.736 -6.137 3.342 1.00 64.50 86 PRO A C 1
ATOM 700 O O . PRO A 1 86 ? 9.412 -6.950 2.713 1.00 64.50 86 PRO A O 1
ATOM 703 N N . ASN A 1 87 ? 7.402 -6.215 3.383 1.00 61.31 87 ASN A N 1
ATOM 704 C CA . ASN A 1 87 ? 6.668 -7.304 2.741 1.00 61.31 87 ASN A CA 1
ATOM 705 C C . ASN A 1 87 ? 6.798 -7.268 1.209 1.00 61.31 87 ASN A C 1
ATOM 707 O O . ASN A 1 87 ? 6.958 -8.322 0.596 1.00 61.31 87 ASN A O 1
ATOM 711 N N . PHE A 1 88 ? 6.855 -6.094 0.572 1.00 60.62 88 PHE A N 1
ATOM 712 C CA . PHE A 1 88 ? 7.138 -6.018 -0.869 1.00 60.62 88 PHE A CA 1
ATOM 713 C C . PHE A 1 88 ? 8.515 -6.587 -1.250 1.00 60.62 88 PHE A C 1
ATOM 715 O O . PHE A 1 88 ? 8.636 -7.171 -2.324 1.00 60.62 88 PHE A O 1
ATOM 722 N N . TRP A 1 89 ? 9.533 -6.478 -0.386 1.00 54.59 89 TRP A N 1
ATOM 723 C CA . TRP A 1 89 ? 10.836 -7.115 -0.629 1.00 54.59 89 TRP A CA 1
ATOM 724 C C . TRP A 1 89 ? 10.799 -8.635 -0.470 1.00 54.59 89 TRP A C 1
ATOM 726 O O . TRP A 1 89 ? 11.568 -9.334 -1.127 1.00 54.59 89 TRP A O 1
ATOM 736 N N . MET A 1 90 ? 9.929 -9.142 0.405 1.00 53.75 90 MET A N 1
ATOM 737 C CA . MET A 1 90 ? 9.872 -10.562 0.750 1.00 53.75 90 MET A CA 1
ATOM 738 C C . MET A 1 90 ? 8.938 -11.375 -0.150 1.00 53.75 90 MET A C 1
ATOM 740 O O . MET A 1 90 ? 9.141 -12.579 -0.275 1.00 53.75 90 MET A O 1
ATOM 744 N N . THR A 1 91 ? 7.925 -10.745 -0.760 1.00 60.12 91 THR A N 1
ATOM 745 C CA . THR A 1 91 ? 6.803 -11.505 -1.336 1.00 60.12 91 THR A CA 1
ATOM 746 C C . THR A 1 91 ? 6.986 -11.862 -2.812 1.00 60.12 91 THR A C 1
ATOM 748 O O . THR A 1 91 ? 6.627 -12.978 -3.162 1.00 60.12 91 THR A O 1
ATOM 751 N N . ASP A 1 92 ? 7.588 -11.004 -3.652 1.00 65.75 92 ASP A N 1
ATOM 752 C CA . ASP A 1 92 ? 8.090 -11.382 -4.991 1.00 65.75 92 ASP A CA 1
ATOM 753 C C . ASP A 1 92 ? 8.820 -10.202 -5.686 1.00 65.75 92 ASP A C 1
ATOM 755 O O . ASP A 1 92 ? 8.176 -9.198 -6.013 1.00 65.75 92 ASP A O 1
ATOM 759 N N . PRO A 1 93 ? 10.131 -10.294 -5.993 1.00 69.44 93 PRO A N 1
ATOM 760 C CA . PRO A 1 93 ? 10.844 -9.277 -6.777 1.00 69.44 93 PRO A CA 1
ATOM 761 C C . PRO A 1 93 ? 10.302 -9.090 -8.204 1.00 69.44 93 PRO A C 1
ATOM 763 O O . PRO A 1 93 ? 10.564 -8.063 -8.832 1.00 69.44 93 PRO A O 1
A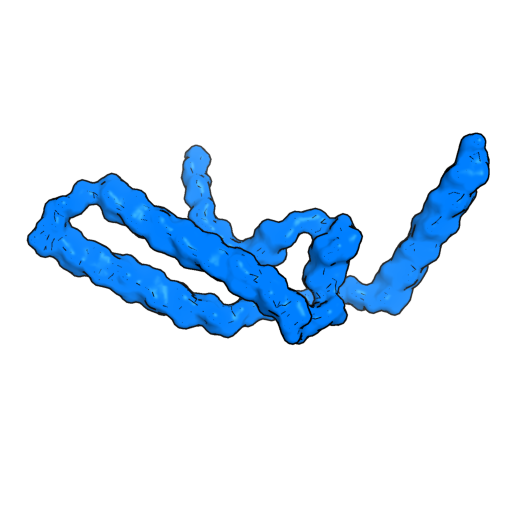TOM 766 N N . SER A 1 94 ? 9.585 -10.085 -8.733 1.00 72.69 94 SER A N 1
ATOM 767 C CA . SER A 1 94 ? 9.008 -10.071 -10.077 1.00 72.69 94 SER A CA 1
ATOM 768 C C . SER A 1 94 ? 7.587 -9.501 -10.136 1.00 72.69 94 SER A C 1
ATOM 770 O O . SER A 1 94 ? 7.059 -9.320 -11.235 1.00 72.69 94 SER A O 1
ATOM 772 N N . ASN A 1 95 ? 6.990 -9.140 -8.988 1.00 77.19 95 ASN A N 1
ATOM 773 C CA . ASN A 1 95 ? 5.655 -8.550 -8.959 1.00 77.19 95 ASN A CA 1
ATOM 774 C C . ASN A 1 95 ? 5.628 -7.234 -9.773 1.00 77.19 95 ASN A C 1
ATOM 776 O O . ASN A 1 95 ? 6.431 -6.325 -9.514 1.00 77.19 95 ASN A O 1
ATOM 780 N N . PRO A 1 96 ? 4.688 -7.085 -10.725 1.00 77.50 96 PRO A N 1
ATOM 781 C CA . PRO A 1 96 ? 4.570 -5.902 -11.578 1.00 77.50 96 PRO A CA 1
ATOM 782 C C . PRO A 1 96 ? 4.426 -4.593 -10.787 1.00 77.50 96 PRO A C 1
ATOM 784 O O . PRO A 1 96 ? 5.021 -3.578 -11.154 1.00 77.50 96 PRO A O 1
ATOM 787 N N . VAL A 1 97 ? 3.683 -4.608 -9.677 1.00 77.44 97 VAL A N 1
ATOM 788 C CA . VAL A 1 97 ? 3.469 -3.454 -8.788 1.00 77.44 97 VAL A CA 1
ATOM 789 C C . VAL A 1 97 ? 4.776 -3.017 -8.134 1.00 77.44 97 VAL A C 1
ATOM 791 O O . VAL A 1 97 ? 5.072 -1.818 -8.074 1.00 77.44 97 VAL A O 1
ATOM 794 N N . HIS A 1 98 ? 5.578 -3.984 -7.680 1.00 76.12 98 HIS A N 1
ATOM 795 C CA . HIS A 1 98 ? 6.885 -3.719 -7.088 1.00 76.12 98 HIS A CA 1
ATOM 796 C C . HIS A 1 98 ? 7.847 -3.156 -8.137 1.00 76.12 98 HIS A C 1
ATOM 798 O O . HIS A 1 98 ? 8.451 -2.103 -7.921 1.00 76.12 98 HIS A O 1
ATOM 804 N N . LEU A 1 99 ? 7.922 -3.798 -9.308 1.00 78.88 99 LEU A N 1
ATOM 805 C CA . LEU A 1 99 ? 8.809 -3.387 -10.392 1.00 78.88 99 LEU A CA 1
ATOM 806 C C . LEU A 1 99 ? 8.503 -1.960 -10.872 1.00 78.88 99 LEU A C 1
ATOM 808 O O . LEU A 1 99 ? 9.421 -1.161 -11.057 1.00 78.88 99 LEU A O 1
ATOM 812 N N . MET A 1 100 ? 7.223 -1.611 -11.041 1.00 78.12 100 MET A N 1
ATOM 813 C CA . MET A 1 100 ? 6.802 -0.270 -11.469 1.00 78.12 100 MET A CA 1
ATOM 814 C C . MET A 1 100 ? 7.105 0.809 -10.423 1.00 78.12 100 MET A C 1
ATOM 816 O O . MET A 1 100 ? 7.514 1.911 -10.793 1.00 78.12 100 MET A O 1
ATOM 820 N N . SER A 1 101 ? 6.935 0.486 -9.138 1.00 74.31 101 SER A N 1
ATOM 821 C CA . SER A 1 101 ? 7.174 1.421 -8.031 1.00 74.31 101 SER A CA 1
ATOM 822 C C . SER A 1 101 ? 8.666 1.644 -7.776 1.00 74.31 101 SER A C 1
ATOM 824 O O . SER A 1 101 ? 9.094 2.777 -7.570 1.00 74.31 101 SER A O 1
ATOM 826 N N . PHE A 1 102 ? 9.475 0.579 -7.824 1.00 74.38 102 PHE A N 1
ATOM 827 C CA . PHE A 1 102 ? 10.922 0.651 -7.596 1.00 74.38 102 PHE A CA 1
ATOM 828 C C . PHE A 1 102 ? 11.676 1.278 -8.773 1.00 74.38 102 PHE A C 1
ATOM 830 O O . PHE A 1 102 ? 12.582 2.083 -8.574 1.00 74.38 102 PHE A O 1
ATOM 837 N N . SER A 1 103 ? 11.294 0.945 -10.011 1.00 74.62 103 SER A N 1
ATOM 838 C CA . SER A 1 103 ? 11.936 1.503 -11.213 1.00 74.62 103 SER A CA 1
ATOM 839 C C . SER A 1 103 ? 11.646 2.991 -11.434 1.00 74.62 103 SER A C 1
ATOM 841 O O . SER A 1 103 ? 12.204 3.589 -12.353 1.00 74.62 103 SER A O 1
ATOM 843 N N . GLY A 1 104 ? 10.747 3.585 -10.639 1.00 72.88 104 GLY A N 1
ATOM 844 C CA . GLY A 1 104 ? 10.266 4.950 -10.844 1.00 72.88 104 GLY A CA 1
ATOM 845 C C . GLY A 1 104 ? 9.446 5.117 -12.127 1.00 72.88 104 GLY A C 1
ATOM 846 O O . GLY A 1 104 ? 9.141 6.242 -12.511 1.00 72.88 104 GLY A O 1
ATOM 847 N N . ALA A 1 105 ? 9.082 4.017 -12.800 1.00 73.06 105 ALA A N 1
ATOM 848 C CA . ALA A 1 105 ? 8.264 4.043 -14.010 1.00 73.06 105 ALA A CA 1
ATOM 849 C C . ALA A 1 105 ? 6.825 4.493 -13.719 1.00 73.06 105 ALA A C 1
ATOM 851 O O . ALA A 1 105 ? 6.189 5.120 -14.568 1.00 73.06 105 ALA A O 1
ATOM 852 N N . ARG A 1 106 ? 6.316 4.191 -12.518 1.00 68.62 106 ARG A N 1
ATOM 853 C CA . ARG A 1 106 ? 5.046 4.711 -12.011 1.00 68.62 106 ARG A CA 1
ATOM 854 C C . ARG A 1 106 ? 5.270 5.294 -10.627 1.00 68.62 106 ARG A C 1
ATOM 856 O O . ARG A 1 106 ? 5.621 4.588 -9.688 1.00 68.62 106 ARG A O 1
ATOM 863 N N . GLU A 1 107 ? 5.090 6.601 -10.526 1.00 54.66 107 GLU A N 1
ATOM 864 C CA . GLU A 1 107 ? 5.351 7.315 -9.290 1.00 54.66 107 GLU A CA 1
ATOM 865 C C . GLU A 1 107 ? 4.235 7.074 -8.266 1.00 54.66 107 GLU A C 1
ATOM 867 O O . GLU A 1 107 ? 3.042 7.078 -8.583 1.00 54.66 107 GLU A O 1
ATOM 872 N N . ASN A 1 108 ? 4.686 6.960 -7.020 1.00 63.50 108 ASN A N 1
ATOM 873 C CA . ASN A 1 108 ? 3.946 7.037 -5.772 1.00 63.50 108 ASN A CA 1
ATOM 874 C C . ASN A 1 108 ? 3.506 5.690 -5.175 1.00 63.50 108 ASN A C 1
ATOM 876 O O . ASN A 1 108 ? 2.371 5.243 -5.335 1.00 63.50 108 ASN A O 1
ATOM 880 N N . ALA A 1 109 ? 4.394 5.116 -4.354 1.00 63.94 109 ALA A N 1
ATOM 881 C CA . ALA A 1 109 ? 4.089 4.048 -3.399 1.00 63.94 109 ALA A CA 1
ATOM 882 C C . ALA A 1 109 ? 2.797 4.317 -2.601 1.00 63.94 109 ALA A C 1
ATOM 884 O O . ALA A 1 109 ? 2.070 3.385 -2.270 1.00 63.94 109 ALA A O 1
ATOM 885 N N . SER A 1 110 ? 2.442 5.588 -2.372 1.00 67.50 110 SER A N 1
ATOM 886 C CA . SER A 1 110 ? 1.169 5.981 -1.752 1.00 67.50 110 SER A CA 1
ATOM 887 C C . SER A 1 110 ? -0.065 5.469 -2.505 1.00 67.50 110 SER A C 1
ATOM 889 O O . SER A 1 110 ? -1.054 5.127 -1.867 1.00 67.50 110 SER A O 1
ATOM 891 N N . GLN A 1 111 ? -0.028 5.365 -3.839 1.00 71.50 111 GLN A N 1
ATOM 892 C CA . GLN A 1 111 ? -1.127 4.770 -4.611 1.00 71.50 111 GLN A CA 1
ATOM 893 C C . GLN A 1 111 ? -1.211 3.260 -4.382 1.00 71.50 111 GLN A C 1
ATOM 895 O O . GLN A 1 111 ? -2.299 2.726 -4.193 1.00 71.50 111 GLN A O 1
ATOM 900 N N . VAL A 1 112 ? -0.069 2.572 -4.337 1.00 70.19 112 VAL A N 1
ATOM 901 C CA . VAL A 1 112 ? -0.020 1.135 -4.028 1.00 70.19 112 VAL A CA 1
ATOM 902 C C . VAL A 1 112 ? -0.572 0.866 -2.628 1.00 70.19 112 VAL A C 1
ATOM 904 O O . VAL A 1 112 ? -1.391 -0.037 -2.455 1.00 70.19 112 VAL A O 1
ATOM 907 N N . HIS A 1 113 ? -0.222 1.708 -1.651 1.00 70.50 113 HIS A N 1
ATOM 908 C CA . HIS A 1 113 ? -0.788 1.643 -0.303 1.00 70.50 113 HIS A CA 1
ATOM 909 C C . HIS A 1 113 ? -2.315 1.813 -0.289 1.00 70.50 113 HIS A C 1
ATOM 911 O O . HIS A 1 113 ? -2.980 1.151 0.502 1.00 70.50 113 HIS A O 1
ATOM 917 N N . GLN A 1 114 ? -2.894 2.635 -1.171 1.00 72.31 114 GLN A N 1
ATOM 918 C CA . GLN A 1 114 ? -4.354 2.775 -1.267 1.00 72.31 114 GLN A CA 1
ATOM 919 C C . GLN A 1 114 ? -5.043 1.524 -1.828 1.00 72.31 114 GLN A C 1
ATOM 921 O O . GLN A 1 114 ? -6.170 1.234 -1.430 1.00 72.31 114 GLN A O 1
ATOM 926 N N . PHE A 1 115 ? -4.395 0.786 -2.736 1.00 70.69 115 PHE A N 1
ATOM 927 C CA . PHE A 1 115 ? -4.963 -0.439 -3.310 1.00 70.69 115 PHE A CA 1
ATOM 928 C C . PHE A 1 115 ? -4.835 -1.640 -2.376 1.00 70.69 115 PHE A C 1
ATOM 930 O O . PHE A 1 115 ? -5.780 -2.408 -2.217 1.00 70.69 115 PHE A O 1
ATOM 937 N N . VAL A 1 116 ? -3.666 -1.800 -1.761 1.00 69.81 116 VAL A N 1
ATOM 938 C CA . VAL A 1 116 ? -3.329 -2.996 -0.981 1.00 69.81 116 VAL A CA 1
ATOM 939 C C . VAL A 1 116 ? -3.669 -2.810 0.504 1.00 69.81 116 VAL A C 1
ATOM 941 O O . VAL A 1 116 ? -3.942 -3.766 1.232 1.00 69.81 116 VAL A O 1
ATOM 944 N N . GLY A 1 117 ? -3.615 -1.567 0.987 1.00 71.62 117 GLY A N 1
ATOM 945 C CA . GLY A 1 117 ? -3.636 -1.239 2.407 1.00 71.62 117 GLY A CA 1
ATOM 946 C C . GLY A 1 117 ? -4.987 -0.731 2.848 1.00 71.62 117 GLY A C 1
ATOM 947 O O . GLY A 1 117 ? -6.003 -1.420 2.722 1.00 71.62 117 GLY A O 1
ATOM 948 N N . MET A 1 118 ? -4.985 0.470 3.409 1.00 72.75 118 MET A N 1
ATOM 949 C CA . MET A 1 118 ? -6.185 1.181 3.815 1.00 72.75 118 MET A CA 1
ATOM 950 C C . MET A 1 118 ? -6.219 2.531 3.114 1.00 72.75 118 MET A C 1
ATOM 952 O O . MET A 1 118 ? -5.192 3.188 2.962 1.00 72.75 118 MET A O 1
ATOM 956 N N . ARG A 1 119 ? -7.417 2.969 2.714 1.00 70.12 119 ARG A N 1
ATOM 957 C CA . ARG A 1 119 ? -7.622 4.262 2.041 1.00 70.12 119 ARG A CA 1
ATOM 958 C C . ARG A 1 119 ? -7.403 5.473 2.967 1.00 70.12 119 ARG A C 1
ATOM 960 O O . ARG A 1 119 ? -7.468 6.604 2.503 1.00 70.12 119 ARG A O 1
ATOM 967 N N . GLY A 1 120 ? -7.082 5.234 4.239 1.00 68.81 120 GLY A N 1
ATOM 968 C CA . GLY A 1 120 ? -6.836 6.263 5.242 1.00 68.81 120 GLY A CA 1
ATOM 969 C C . GLY A 1 120 ? -8.090 7.058 5.596 1.00 68.81 120 GLY A C 1
ATOM 970 O O . GLY A 1 120 ? -9.198 6.757 5.149 1.00 68.81 120 GLY A O 1
ATOM 971 N N . LEU A 1 121 ? -7.896 8.080 6.424 1.00 67.88 121 LEU A N 1
ATOM 972 C CA . LEU A 1 121 ? -8.936 9.038 6.776 1.00 67.88 121 LEU A CA 1
ATOM 973 C C . LEU A 1 121 ? -9.087 10.052 5.639 1.00 67.88 121 LEU A C 1
ATOM 975 O O . LEU A 1 121 ? -8.113 10.684 5.231 1.00 67.88 121 LEU A O 1
ATOM 979 N N . MET A 1 122 ? -10.305 10.201 5.125 1.00 70.38 122 MET A N 1
ATOM 980 C CA . MET A 1 122 ? -10.650 11.264 4.184 1.00 70.38 122 MET A CA 1
ATOM 981 C C . MET A 1 122 ? -11.121 12.479 4.977 1.00 70.38 122 MET A C 1
ATOM 983 O O . MET A 1 122 ? -11.969 12.354 5.855 1.00 70.38 122 MET A O 1
ATOM 987 N N . SER A 1 123 ? -10.551 13.645 4.687 1.00 60.28 123 SER A N 1
ATOM 988 C CA . SER A 1 123 ? -11.091 14.905 5.189 1.00 60.28 123 SER A CA 1
ATOM 989 C C . SER A 1 123 ? -12.360 15.245 4.414 1.00 60.28 123 SER A C 1
ATOM 991 O O . SER A 1 123 ? -12.353 15.202 3.182 1.00 60.28 123 SER A O 1
ATOM 993 N N . ASP A 1 124 ? -13.425 15.592 5.131 1.00 55.19 124 ASP A N 1
ATOM 994 C CA . ASP A 1 124 ? -14.578 16.254 4.530 1.00 55.19 124 ASP A CA 1
ATOM 995 C C . ASP A 1 124 ? -14.138 17.663 4.091 1.00 55.19 124 ASP A C 1
ATOM 997 O O . ASP A 1 124 ? -13.488 18.378 4.859 1.00 55.19 124 ASP A O 1
ATOM 1001 N N . PHE A 1 125 ? -14.409 18.005 2.829 1.00 37.44 125 PHE A N 1
ATOM 1002 C CA . PHE A 1 125 ? -14.086 19.304 2.224 1.00 37.44 125 PHE A CA 1
ATOM 1003 C C . PHE A 1 125 ? -15.024 20.414 2.702 1.00 37.44 125 PHE A C 1
ATOM 1005 O O . PHE A 1 125 ? -16.241 20.143 2.821 1.00 37.44 125 PHE A O 1
#

Organism: NCBI:txid906689

InterPro domains:
  IPR007083 RNA polymerase Rpb1, domain 4 [PF05000] (64-124)
  IPR038120 RNA polymerase Rpb1, funnel domain superfamily [G3DSA:1.10.132.30] (26-125)

Foldseek 3Di:
DVVVVVVVVVCVVVVVVVCVVVVQDDDLVLLDADPVQVVLVVVLVVVLVVLVVVVVVDDDDPVNNVVVNLVSQQVSLVVQVVVVVVCLVVPDPPRSVSCCDVVVVDDDPPVSCVSRNPVHDDDDD

Sequence (125 aa):
MAYKSHIMHQVKALGFQRATATSISLGIDDLLTIPSKGWLVQDTEQQSFLLEKNHHYGNVHVVEKLRQSIEIWYATSEYLRQEMNPNFWMTDPSNPVHLMSFSGARENASQVHQFVGMRGLMSDF